Protein AF-S4P7F9-F1 (afdb_monomer_lite)

Sequence (103 aa):
MLWLQTNKEGSGTMNLGGSLTRQAEQDSTVSDVTPHIANIGRMVEDMENKIRNTLNDIYFGKTKDIVNGLRSTVPANVERQKAALQHDLAEALLQRRQTTRAD

Structure (mmCIF, N/CA/C/O backbone):
data_AF-S4P7F9-F1
#
_entry.id   AF-S4P7F9-F1
#
loop_
_atom_site.group_PDB
_atom_site.id
_atom_site.type_symbol
_atom_site.label_atom_id
_atom_site.label_alt_id
_atom_site.label_comp_id
_atom_site.label_asym_id
_atom_site.label_entity_id
_atom_site.label_seq_id
_atom_site.pdbx_PDB_ins_code
_atom_site.Cartn_x
_atom_site.Cartn_y
_atom_site.Cartn_z
_atom_site.occupancy
_atom_site.B_iso_or_equiv
_atom_site.auth_seq_id
_atom_site.auth_comp_id
_atom_site.auth_asym_id
_atom_site.auth_atom_id
_atom_site.pdbx_PDB_model_num
ATOM 1 N N . MET A 1 1 ? 3.804 9.381 -4.377 1.00 85.56 1 MET A N 1
ATOM 2 C CA . MET A 1 1 ? 3.178 10.063 -3.218 1.00 85.56 1 MET A CA 1
ATOM 3 C C . MET A 1 1 ? 1.699 9.738 -3.222 1.00 85.56 1 MET A C 1
ATOM 5 O O . MET A 1 1 ? 1.149 9.598 -4.307 1.00 85.56 1 MET A O 1
ATOM 9 N N . LEU A 1 2 ? 1.078 9.595 -2.052 1.00 89.25 2 LEU A N 1
ATOM 10 C CA . LEU A 1 2 ? -0.366 9.394 -1.927 1.00 89.25 2 LEU A CA 1
ATOM 11 C C . LEU A 1 2 ? -0.953 10.571 -1.153 1.00 89.25 2 LEU A C 1
ATOM 13 O O . LEU A 1 2 ? -0.431 10.935 -0.100 1.00 89.25 2 LEU A O 1
ATOM 17 N N . TRP A 1 3 ? -2.025 11.158 -1.676 1.00 92.62 3 TRP A N 1
ATOM 18 C CA . TRP A 1 3 ? -2.744 12.238 -1.015 1.00 92.62 3 TRP A CA 1
ATOM 19 C C . TRP A 1 3 ? -4.243 12.088 -1.260 1.00 92.62 3 TRP A C 1
ATOM 21 O O . TRP A 1 3 ? -4.687 11.969 -2.400 1.00 92.62 3 TRP A O 1
ATOM 31 N N . LEU A 1 4 ? -5.004 12.041 -0.173 1.00 92.44 4 LEU A N 1
ATOM 32 C CA . LEU A 1 4 ? -6.442 11.834 -0.139 1.00 92.44 4 LEU A CA 1
ATOM 33 C C . LEU A 1 4 ? -7.037 12.847 0.833 1.00 92.44 4 LEU A C 1
ATOM 35 O O . LEU A 1 4 ? -6.622 12.931 1.988 1.00 92.44 4 LEU A O 1
ATOM 39 N N . GLN A 1 5 ? -8.032 13.590 0.372 1.00 94.31 5 GLN A N 1
ATOM 40 C CA . GLN A 1 5 ? -8.794 14.513 1.198 1.00 94.31 5 GLN A CA 1
ATOM 41 C C . GLN A 1 5 ? -10.277 14.240 0.978 1.00 94.31 5 GLN A C 1
ATOM 43 O O . GLN A 1 5 ? -10.752 14.183 -0.156 1.00 94.31 5 GLN A O 1
ATOM 48 N N . THR A 1 6 ? -11.019 14.060 2.065 1.00 94.56 6 THR A N 1
ATOM 49 C CA . THR A 1 6 ? -12.474 13.926 2.023 1.00 94.56 6 THR A CA 1
ATOM 50 C C . THR A 1 6 ? -13.103 14.798 3.096 1.00 94.56 6 THR A C 1
ATOM 52 O O . THR A 1 6 ? -12.544 14.971 4.175 1.00 94.56 6 THR A O 1
ATOM 55 N N . ASN A 1 7 ? -14.257 15.375 2.783 1.00 95.44 7 ASN A N 1
ATOM 56 C CA . ASN A 1 7 ? -15.066 16.124 3.728 1.00 95.44 7 ASN A CA 1
ATOM 57 C C . ASN A 1 7 ? -16.502 15.612 3.611 1.00 95.44 7 ASN A C 1
ATOM 59 O O . ASN A 1 7 ? -17.139 15.786 2.572 1.00 95.44 7 ASN A O 1
ATOM 63 N N . LYS A 1 8 ? -16.968 14.906 4.641 1.00 95.69 8 LYS A N 1
ATOM 64 C CA . LYS A 1 8 ? -18.323 14.349 4.720 1.00 95.69 8 LYS A CA 1
ATOM 65 C C . LYS A 1 8 ? -18.884 14.625 6.103 1.00 95.69 8 LYS A C 1
ATOM 67 O O . LYS A 1 8 ? -18.147 14.546 7.079 1.00 95.69 8 LYS A O 1
ATOM 72 N N . GLU A 1 9 ? -20.190 14.846 6.202 1.00 93.56 9 GLU A N 1
ATOM 73 C CA . GLU A 1 9 ? -20.849 15.176 7.475 1.00 93.56 9 GLU A CA 1
ATOM 74 C C . GLU A 1 9 ? -20.572 14.145 8.583 1.00 93.56 9 GLU A C 1
ATOM 76 O O . GLU A 1 9 ? -20.281 14.521 9.713 1.00 93.56 9 GLU A O 1
ATOM 81 N N . GLY A 1 10 ? -20.575 12.846 8.259 1.00 91.56 10 GLY A N 1
ATOM 82 C CA . GLY A 1 10 ? -20.358 11.781 9.248 1.00 91.56 10 GLY A CA 1
ATOM 83 C C . GLY A 1 10 ? -18.905 11.574 9.699 1.00 91.56 10 GLY A C 1
ATOM 84 O O . GLY A 1 10 ? -18.680 11.032 10.777 1.00 91.56 10 GLY A O 1
ATOM 85 N N . SER A 1 11 ? -17.916 11.975 8.895 1.00 89.50 11 SER A N 1
ATOM 86 C CA . SER A 1 11 ? -16.484 11.787 9.200 1.00 89.50 11 SER A CA 1
ATOM 87 C C . SER A 1 11 ? -15.731 13.094 9.453 1.00 89.50 11 SER A C 1
ATOM 89 O O . SER A 1 11 ? -14.554 13.057 9.803 1.00 89.50 11 SER A O 1
ATOM 91 N N . GLY A 1 12 ? -16.374 14.242 9.231 1.00 94.31 12 GLY A N 1
ATOM 92 C CA . GLY A 1 12 ? -15.709 15.535 9.124 1.00 94.31 12 GLY A CA 1
ATOM 93 C C . GLY A 1 12 ? -14.702 15.579 7.969 1.00 94.31 12 GLY A C 1
ATOM 94 O O . GLY A 1 12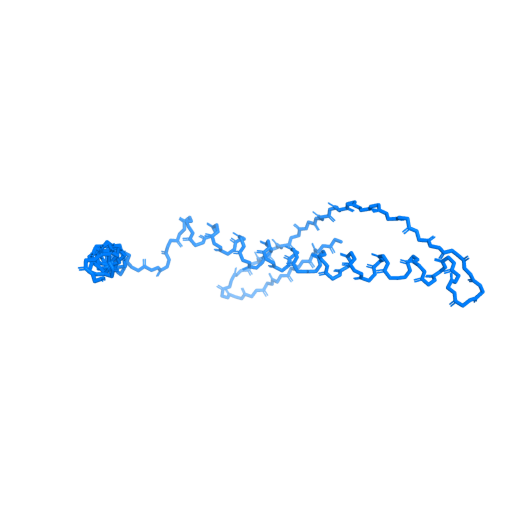 ? -14.788 14.812 7.000 1.00 94.31 12 GLY A O 1
ATOM 95 N N . THR A 1 13 ? -13.726 16.477 8.100 1.00 94.31 13 THR A N 1
ATOM 96 C CA . THR A 1 13 ? -12.584 16.585 7.187 1.00 94.31 13 THR A CA 1
ATOM 97 C C . THR A 1 13 ? -11.519 15.556 7.556 1.00 94.31 13 THR A C 1
ATOM 99 O O . THR A 1 13 ? -10.902 15.644 8.616 1.00 94.31 13 THR A O 1
ATOM 102 N N . MET A 1 14 ? -11.257 14.612 6.657 1.00 93.75 14 MET A N 1
ATOM 103 C CA . MET A 1 14 ? -10.178 13.637 6.778 1.00 93.75 14 MET A CA 1
ATOM 104 C C . MET A 1 14 ? -9.127 13.908 5.701 1.00 93.75 14 MET A C 1
ATOM 106 O O . MET A 1 14 ? -9.412 13.825 4.506 1.00 93.75 14 MET A O 1
ATOM 110 N N . ASN A 1 15 ? -7.906 14.199 6.150 1.00 93.69 15 ASN A N 1
ATOM 111 C CA . ASN A 1 15 ? -6.732 14.390 5.304 1.00 93.69 15 ASN A CA 1
ATOM 112 C C . ASN A 1 15 ? -5.753 13.246 5.544 1.00 93.69 15 ASN A C 1
ATOM 114 O O . ASN A 1 15 ? -5.311 13.021 6.670 1.00 93.69 15 ASN A O 1
ATOM 118 N N . LEU A 1 16 ? -5.405 12.539 4.479 1.00 92.19 16 LEU A N 1
ATOM 119 C CA . LEU A 1 16 ? -4.552 11.370 4.520 1.00 92.19 16 LEU A CA 1
ATOM 120 C C . LEU A 1 16 ? -3.496 11.495 3.419 1.00 92.19 16 LEU A C 1
ATOM 122 O O . LEU A 1 16 ? -3.786 11.340 2.236 1.00 92.19 16 LEU A O 1
ATOM 126 N N . GLY A 1 17 ? -2.263 11.807 3.808 1.00 92.19 17 GLY A N 1
ATOM 127 C CA . GLY A 1 17 ? -1.211 12.165 2.865 1.00 92.19 17 GLY A CA 1
ATOM 128 C C . GLY A 1 17 ? 0.174 11.701 3.284 1.00 92.19 17 GLY A C 1
ATOM 129 O O . GLY A 1 17 ? 0.436 11.481 4.463 1.00 92.19 17 GLY A O 1
ATOM 130 N N . GLY A 1 18 ? 1.063 11.538 2.307 1.00 91.94 18 GLY A N 1
ATOM 131 C CA . GLY A 1 18 ? 2.493 11.331 2.529 1.00 91.94 18 GLY A CA 1
ATOM 132 C C . GLY A 1 18 ? 3.212 10.667 1.352 1.00 91.94 18 GLY A C 1
ATOM 133 O O . GLY A 1 18 ? 2.698 10.552 0.232 1.00 91.94 18 GLY A O 1
ATOM 134 N N . SER A 1 19 ? 4.445 10.250 1.610 1.00 91.44 19 SER A N 1
ATOM 135 C CA . SER A 1 19 ? 5.333 9.645 0.627 1.00 91.44 19 SER A CA 1
ATOM 136 C C . SER A 1 19 ? 5.972 8.373 1.176 1.00 91.44 19 SER A C 1
ATOM 138 O O . SER A 1 19 ? 6.143 8.200 2.380 1.00 91.44 19 SER A O 1
ATOM 140 N N . LEU A 1 20 ? 6.308 7.469 0.262 1.00 92.44 20 LEU A N 1
ATOM 141 C CA . LEU A 1 20 ? 7.080 6.269 0.535 1.00 92.44 20 LEU A CA 1
ATOM 142 C C . LEU A 1 20 ? 8.169 6.188 -0.530 1.00 92.44 20 LEU A C 1
ATOM 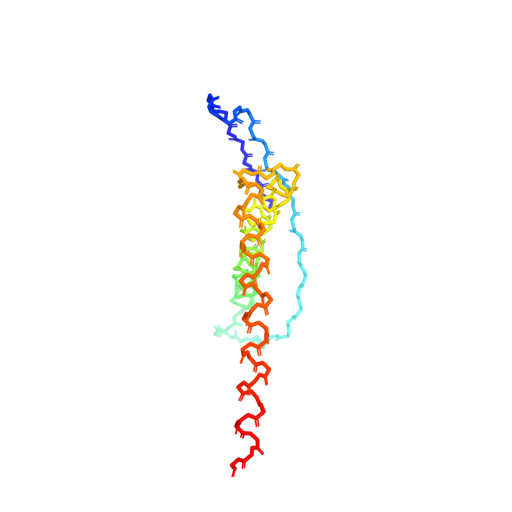144 O O . LEU A 1 20 ? 7.870 6.324 -1.717 1.00 92.44 20 LEU A O 1
ATOM 148 N N . THR A 1 21 ? 9.397 5.931 -0.097 1.00 92.56 21 THR A N 1
ATOM 149 C CA . THR A 1 21 ? 10.547 5.719 -0.978 1.00 92.56 21 THR A CA 1
ATOM 150 C C . THR A 1 21 ? 11.071 4.308 -0.760 1.00 92.56 21 THR A C 1
ATOM 152 O O . THR A 1 21 ? 11.210 3.861 0.378 1.00 92.56 21 THR A O 1
ATOM 155 N N . ARG A 1 22 ? 11.347 3.596 -1.852 1.00 92.75 22 ARG A N 1
ATOM 156 C CA . ARG A 1 22 ? 11.975 2.272 -1.856 1.00 92.75 22 ARG A CA 1
ATOM 157 C C . ARG A 1 22 ? 13.098 2.266 -2.888 1.00 92.75 22 ARG A C 1
ATOM 159 O O . ARG A 1 22 ? 12.986 2.930 -3.913 1.00 92.75 22 ARG A O 1
ATOM 166 N N . GLN A 1 23 ? 14.142 1.494 -2.614 1.00 94.25 23 GLN A N 1
ATOM 167 C CA . GLN A 1 23 ? 15.265 1.269 -3.518 1.00 94.25 23 GLN A CA 1
ATOM 168 C C . GLN A 1 23 ? 15.395 -0.233 -3.776 1.00 94.25 23 GLN A C 1
ATOM 170 O O . GLN A 1 23 ? 15.143 -1.044 -2.882 1.00 94.25 23 GLN A O 1
ATOM 175 N N . ALA A 1 24 ? 15.745 -0.590 -5.007 1.00 92.88 24 ALA A N 1
ATOM 176 C CA . ALA A 1 24 ? 16.116 -1.941 -5.397 1.00 92.88 24 ALA A CA 1
ATOM 177 C C . ALA A 1 24 ? 17.179 -1.868 -6.490 1.00 92.88 24 ALA A C 1
ATOM 179 O O . ALA A 1 24 ? 17.177 -0.943 -7.302 1.00 92.88 24 ALA A O 1
ATOM 180 N N . GLU A 1 25 ? 18.053 -2.864 -6.503 1.00 94.94 25 GLU A N 1
ATOM 181 C CA . GLU A 1 25 ? 19.141 -3.007 -7.463 1.00 94.94 25 GLU A CA 1
ATOM 182 C C . GLU A 1 25 ? 19.039 -4.392 -8.099 1.00 94.94 25 GLU A C 1
ATOM 184 O O . GLU A 1 25 ? 18.676 -5.365 -7.432 1.00 94.94 25 GLU A O 1
ATOM 189 N N . GLN A 1 26 ? 19.287 -4.464 -9.405 1.00 93.56 26 GLN A N 1
ATOM 190 C CA . GLN A 1 26 ? 19.194 -5.697 -10.175 1.00 93.56 26 GLN A CA 1
ATOM 191 C C . GLN A 1 26 ? 20.118 -5.628 -11.389 1.00 93.56 26 GLN A C 1
ATOM 193 O O . GLN A 1 26 ? 20.041 -4.686 -12.177 1.00 93.56 26 GLN A O 1
ATOM 198 N N . ASP A 1 27 ? 20.910 -6.679 -11.587 1.00 94.69 27 ASP A N 1
ATOM 199 C CA . ASP A 1 27 ? 21.660 -6.886 -12.822 1.00 94.69 27 ASP A CA 1
ATOM 200 C C . ASP A 1 27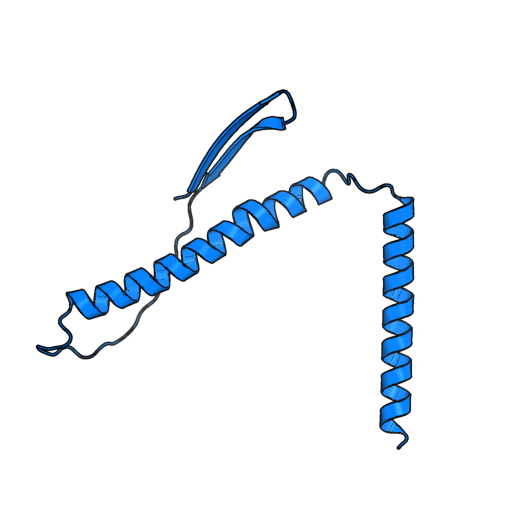 ? 20.767 -7.551 -13.878 1.00 94.69 27 ASP A C 1
ATOM 202 O O . ASP A 1 27 ? 20.003 -8.476 -13.590 1.00 94.69 27 ASP A O 1
ATOM 206 N N . SER A 1 28 ? 20.825 -7.072 -15.121 1.00 93.12 28 SER A N 1
ATOM 207 C CA . SER A 1 28 ? 20.041 -7.619 -16.235 1.00 93.12 28 SER A CA 1
ATOM 208 C C . SER A 1 28 ? 20.846 -7.623 -17.526 1.00 93.12 28 SER A C 1
ATOM 210 O O . SER A 1 28 ? 21.500 -6.640 -17.868 1.00 93.12 28 SER A O 1
ATOM 212 N N . THR A 1 29 ? 20.763 -8.723 -18.273 1.00 94.06 29 THR A N 1
ATOM 213 C CA . THR A 1 29 ? 21.399 -8.844 -19.588 1.00 94.06 29 THR A CA 1
ATOM 214 C C . THR A 1 29 ? 20.733 -7.915 -20.599 1.00 94.06 29 THR A C 1
ATOM 216 O O . THR A 1 29 ? 19.506 -7.771 -20.620 1.00 94.06 29 THR A O 1
ATOM 219 N N . VAL A 1 30 ? 21.538 -7.311 -21.468 1.00 95.50 30 VAL A N 1
ATOM 220 C CA . VAL A 1 30 ? 21.070 -6.416 -22.531 1.00 95.50 30 VAL A CA 1
ATOM 221 C C . VAL A 1 30 ? 21.224 -7.140 -23.862 1.00 95.50 30 VAL A C 1
ATOM 223 O O . VAL A 1 30 ? 22.289 -7.672 -24.160 1.00 95.50 30 VAL A O 1
ATOM 226 N N . SER A 1 31 ? 20.148 -7.186 -24.640 1.00 94.25 31 SER A N 1
ATOM 227 C CA . SER A 1 31 ? 20.121 -7.788 -25.976 1.00 94.25 31 SER A CA 1
ATOM 228 C C . SER A 1 31 ? 19.180 -6.990 -26.881 1.00 94.25 31 SER A C 1
ATOM 230 O O . SER A 1 31 ? 18.382 -6.203 -26.369 1.00 94.25 31 SER A O 1
ATOM 232 N N . ASP A 1 32 ? 19.212 -7.216 -28.197 1.00 89.00 32 ASP A N 1
ATOM 233 C CA . ASP A 1 32 ? 18.269 -6.570 -29.131 1.00 89.00 32 ASP A CA 1
ATOM 234 C C . ASP A 1 32 ? 16.799 -6.898 -28.813 1.00 89.00 32 ASP A C 1
ATOM 236 O O . ASP A 1 32 ? 15.909 -6.085 -29.050 1.00 89.00 32 ASP A O 1
ATOM 240 N N . VAL A 1 33 ? 16.537 -8.070 -28.220 1.00 89.62 33 VAL A N 1
ATOM 241 C CA . VAL A 1 33 ? 15.194 -8.492 -27.783 1.00 89.62 33 VAL A CA 1
ATOM 242 C C . VAL A 1 33 ? 14.829 -7.890 -26.418 1.00 89.62 33 VAL A C 1
ATOM 244 O O . VAL A 1 33 ? 13.658 -7.651 -26.129 1.00 89.62 33 VAL A O 1
ATOM 247 N N . THR A 1 34 ? 15.822 -7.615 -25.568 1.00 89.88 34 THR A N 1
ATOM 248 C CA . THR A 1 34 ? 15.647 -7.036 -24.227 1.00 89.88 34 THR A CA 1
ATOM 249 C C . THR A 1 34 ? 16.500 -5.775 -24.063 1.00 89.88 34 THR A C 1
ATOM 251 O O . THR A 1 34 ? 17.526 -5.803 -23.367 1.00 89.88 34 THR A O 1
ATOM 254 N N . PRO A 1 35 ? 16.097 -4.657 -24.695 1.00 95.25 35 PRO A N 1
ATOM 255 C CA . PRO A 1 35 ? 16.809 -3.394 -24.569 1.00 95.25 35 PRO A CA 1
ATOM 256 C C . PRO A 1 35 ? 16.692 -2.834 -23.146 1.00 95.25 35 PRO A C 1
ATOM 258 O O . PRO A 1 35 ? 15.840 -3.251 -22.355 1.00 95.25 35 PRO A O 1
ATOM 261 N N . HIS A 1 36 ? 17.501 -1.819 -22.830 1.00 95.94 36 HIS A N 1
ATOM 262 C CA . HIS A 1 36 ? 17.486 -1.160 -21.518 1.00 95.94 36 HIS A CA 1
ATOM 263 C C . HIS A 1 36 ? 16.087 -0.715 -21.079 1.00 95.94 36 HIS A C 1
ATOM 265 O O . HIS A 1 36 ? 15.728 -0.912 -19.923 1.00 95.94 36 HIS A O 1
ATOM 271 N N . ILE A 1 37 ? 15.271 -0.191 -21.999 1.00 95.94 37 ILE A N 1
ATOM 272 C CA . ILE A 1 37 ? 13.899 0.248 -21.702 1.00 95.94 37 ILE A CA 1
ATOM 273 C C . ILE A 1 37 ? 13.038 -0.920 -21.201 1.00 95.94 37 ILE A C 1
ATOM 275 O O . ILE A 1 37 ? 12.282 -0.749 -20.252 1.00 95.94 37 ILE A O 1
ATOM 279 N N . ALA A 1 38 ? 13.179 -2.114 -21.783 1.00 95.88 38 ALA A N 1
ATOM 280 C CA . ALA A 1 38 ? 12.421 -3.288 -21.354 1.00 95.88 38 ALA A CA 1
ATOM 281 C C . ALA A 1 38 ? 12.860 -3.781 -19.964 1.00 95.88 38 ALA A C 1
ATOM 283 O O . ALA A 1 38 ? 12.021 -4.188 -19.161 1.00 95.88 38 ALA A O 1
ATOM 284 N N . ASN A 1 39 ? 14.163 -3.731 -19.665 1.00 95.62 39 ASN A N 1
ATOM 285 C CA . ASN A 1 39 ? 14.686 -4.076 -18.340 1.00 95.62 39 ASN A CA 1
ATOM 286 C C . ASN A 1 39 ? 14.233 -3.057 -17.278 1.00 95.62 39 ASN A C 1
ATOM 288 O O . ASN A 1 39 ? 13.714 -3.450 -16.237 1.00 95.62 39 ASN A O 1
ATOM 292 N N . ILE A 1 40 ? 14.347 -1.756 -17.571 1.00 96.06 40 ILE A N 1
ATOM 293 C CA . ILE A 1 40 ? 13.890 -0.678 -16.681 1.00 96.06 40 ILE A CA 1
ATOM 294 C C . ILE A 1 40 ? 12.374 -0.760 -16.471 1.00 96.06 40 ILE A C 1
ATOM 296 O O . ILE A 1 40 ? 11.916 -0.645 -15.340 1.00 96.06 40 ILE A O 1
ATOM 300 N N . GLY A 1 41 ? 11.595 -1.008 -17.529 1.00 96.50 41 GLY A N 1
ATOM 301 C CA . GLY A 1 41 ? 10.139 -1.137 -17.450 1.00 96.50 41 GLY A CA 1
ATOM 302 C C . GLY A 1 41 ? 9.699 -2.233 -16.481 1.00 96.50 41 GLY A C 1
ATOM 303 O O . GLY A 1 41 ? 8.867 -1.971 -15.617 1.00 96.50 41 GLY A O 1
ATOM 304 N N . ARG A 1 42 ? 10.330 -3.415 -16.544 1.00 95.00 42 ARG A N 1
ATOM 305 C CA . ARG A 1 42 ? 10.093 -4.503 -15.577 1.00 95.00 42 ARG A CA 1
ATOM 306 C C . ARG A 1 42 ? 10.437 -4.097 -14.143 1.00 95.00 42 ARG A C 1
ATOM 308 O O . ARG A 1 42 ? 9.642 -4.328 -13.237 1.00 95.00 42 ARG A O 1
ATOM 315 N N . MET A 1 43 ? 11.585 -3.447 -13.931 1.00 95.88 43 MET A N 1
ATOM 316 C CA . MET A 1 43 ? 11.978 -2.971 -12.597 1.00 95.88 43 MET A CA 1
ATOM 317 C C . MET A 1 43 ? 10.986 -1.944 -12.030 1.00 95.88 43 MET A C 1
ATOM 319 O O . MET A 1 43 ? 10.657 -1.992 -10.843 1.00 95.88 43 MET A O 1
ATOM 323 N N . VAL A 1 44 ? 10.504 -1.021 -12.869 1.00 96.81 44 VAL A N 1
ATOM 324 C CA . VAL A 1 44 ? 9.512 -0.007 -12.486 1.00 96.81 44 VAL A CA 1
ATOM 325 C C . VAL A 1 44 ? 8.174 -0.661 -12.160 1.00 96.81 44 VAL A C 1
ATOM 327 O O . VAL A 1 44 ? 7.627 -0.387 -11.096 1.00 96.81 44 VAL A O 1
ATOM 330 N N . GLU A 1 45 ? 7.677 -1.557 -13.013 1.00 96.69 45 GLU A N 1
ATOM 331 C CA . GLU A 1 45 ? 6.407 -2.260 -12.804 1.00 96.69 45 GLU A CA 1
ATOM 332 C C . GLU A 1 45 ? 6.400 -3.044 -11.483 1.00 96.69 45 GLU A C 1
ATOM 334 O O . GLU A 1 45 ? 5.497 -2.882 -10.653 1.00 96.69 45 GLU A O 1
ATOM 339 N N . ASP A 1 46 ? 7.446 -3.833 -11.234 1.00 96.25 46 ASP A N 1
ATOM 340 C CA . ASP A 1 46 ? 7.591 -4.595 -9.994 1.00 96.25 46 ASP A CA 1
ATOM 341 C C . ASP A 1 46 ? 7.660 -3.683 -8.765 1.00 96.25 46 ASP A C 1
ATOM 343 O O . ASP A 1 46 ? 7.061 -3.973 -7.719 1.00 96.25 46 ASP A O 1
ATOM 347 N N . MET A 1 47 ? 8.393 -2.572 -8.869 1.00 96.50 47 MET A N 1
ATOM 348 C CA . MET A 1 47 ? 8.520 -1.613 -7.778 1.00 96.50 47 MET A CA 1
ATOM 349 C C . MET A 1 47 ? 7.199 -0.889 -7.510 1.00 96.50 47 MET A C 1
ATOM 351 O O . MET A 1 47 ? 6.801 -0.762 -6.351 1.00 96.50 47 MET A O 1
ATOM 355 N N . GLU A 1 48 ? 6.478 -0.466 -8.545 1.00 95.62 48 GLU A N 1
ATOM 356 C CA . GLU A 1 48 ? 5.170 0.170 -8.407 1.00 95.62 48 GLU A CA 1
ATOM 357 C C . GLU A 1 48 ? 4.142 -0.772 -7.787 1.00 95.62 48 GLU A C 1
ATOM 359 O O . GLU A 1 48 ? 3.404 -0.358 -6.893 1.00 95.62 48 GLU A O 1
ATOM 364 N N . ASN A 1 49 ? 4.126 -2.047 -8.185 1.00 96.38 49 ASN A N 1
ATOM 365 C CA . ASN A 1 49 ? 3.263 -3.062 -7.580 1.00 96.38 49 ASN A CA 1
ATOM 366 C C . ASN A 1 49 ? 3.541 -3.215 -6.079 1.00 96.38 49 ASN A C 1
ATOM 368 O O . ASN A 1 49 ? 2.617 -3.173 -5.259 1.00 96.38 49 ASN A O 1
ATOM 372 N N . LYS A 1 50 ? 4.818 -3.294 -5.691 1.00 95.69 50 LYS A N 1
ATOM 373 C CA . LYS A 1 50 ? 5.226 -3.358 -4.278 1.00 95.69 50 LYS A CA 1
ATOM 374 C C . LYS A 1 50 ? 4.875 -2.081 -3.512 1.00 95.69 50 LYS A C 1
ATOM 376 O O . LYS A 1 50 ? 4.377 -2.162 -2.385 1.00 95.69 50 LYS A O 1
ATOM 381 N N . ILE A 1 51 ? 5.120 -0.905 -4.094 1.00 95.75 51 ILE A N 1
ATOM 382 C CA . ILE A 1 51 ? 4.788 0.391 -3.487 1.00 95.75 51 ILE A CA 1
ATOM 383 C C . ILE A 1 51 ? 3.275 0.513 -3.306 1.00 95.75 51 ILE A C 1
ATOM 385 O O . ILE A 1 51 ? 2.840 0.896 -2.225 1.00 95.75 51 ILE A O 1
ATOM 389 N N . ARG A 1 52 ? 2.470 0.131 -4.302 1.00 94.81 52 ARG A N 1
ATOM 390 C CA . ARG A 1 52 ? 1.003 0.180 -4.242 1.00 9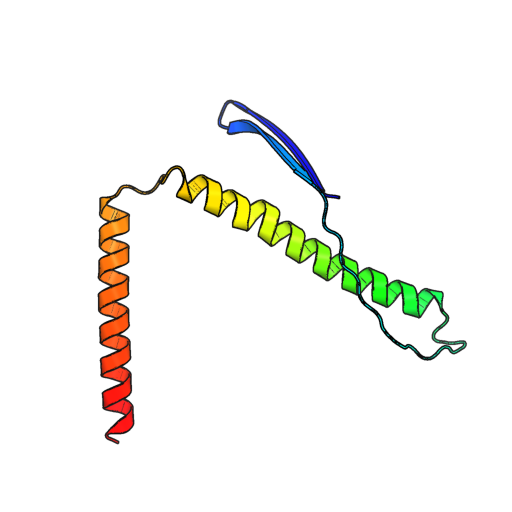4.81 52 ARG A CA 1
ATOM 391 C C . ARG A 1 52 ? 0.448 -0.667 -3.102 1.00 94.81 52 ARG A C 1
ATOM 393 O O . ARG A 1 52 ? -0.355 -0.162 -2.321 1.00 94.81 52 ARG A O 1
ATOM 400 N N . ASN A 1 53 ? 0.920 -1.906 -2.965 1.00 95.12 53 ASN A N 1
ATOM 401 C CA . ASN A 1 53 ? 0.515 -2.783 -1.863 1.00 95.12 53 ASN A CA 1
ATOM 402 C C . ASN A 1 53 ? 0.926 -2.192 -0.507 1.00 95.12 53 ASN A C 1
ATOM 404 O O . ASN A 1 53 ? 0.104 -2.078 0.394 1.00 95.12 53 ASN A O 1
ATOM 408 N N . THR A 1 54 ? 2.167 -1.701 -0.400 1.00 94.25 54 THR A N 1
ATOM 409 C CA . THR A 1 54 ? 2.659 -1.076 0.839 1.00 94.25 54 THR A CA 1
ATOM 410 C C . THR A 1 54 ? 1.847 0.166 1.218 1.00 94.25 54 THR A C 1
ATOM 412 O O . THR A 1 54 ? 1.537 0.374 2.389 1.00 94.25 54 THR A O 1
ATOM 415 N N . LEU A 1 55 ? 1.502 1.007 0.238 1.00 93.81 55 LEU A N 1
ATOM 416 C CA . LEU A 1 55 ? 0.658 2.176 0.460 1.00 93.81 55 LEU A CA 1
ATOM 417 C C . LEU A 1 55 ? -0.723 1.747 0.958 1.00 93.81 55 LEU A C 1
ATOM 419 O O . LEU A 1 55 ? -1.193 2.318 1.932 1.00 93.81 55 LEU A O 1
ATOM 423 N N . ASN A 1 56 ? -1.344 0.731 0.357 1.00 92.19 56 ASN A N 1
ATOM 424 C CA . ASN A 1 56 ? -2.651 0.242 0.798 1.00 92.19 56 ASN A CA 1
ATOM 425 C C . ASN A 1 56 ? -2.624 -0.205 2.274 1.00 92.19 56 ASN A C 1
ATOM 427 O O . ASN A 1 56 ? -3.384 0.311 3.098 1.00 92.19 56 ASN A O 1
ATOM 431 N N . ASP A 1 57 ? -1.667 -1.064 2.627 1.00 94.00 57 ASP A N 1
ATOM 432 C CA . ASP A 1 57 ? -1.547 -1.615 3.979 1.00 94.00 57 ASP A CA 1
ATOM 433 C C . ASP A 1 57 ? -1.285 -0.530 5.032 1.00 94.00 57 ASP A C 1
ATOM 435 O O . ASP A 1 57 ? -1.885 -0.533 6.109 1.00 94.00 57 ASP A O 1
ATOM 439 N N . ILE A 1 58 ? -0.412 0.438 4.735 1.00 93.19 58 ILE A N 1
ATOM 440 C CA . ILE A 1 58 ? -0.100 1.519 5.677 1.00 93.19 58 ILE A CA 1
ATOM 441 C C . ILE A 1 58 ? -1.282 2.483 5.800 1.00 93.19 58 ILE A C 1
ATOM 443 O O . ILE A 1 58 ? -1.696 2.806 6.914 1.00 93.19 58 ILE A O 1
ATOM 447 N N . TYR A 1 59 ? -1.815 2.956 4.674 1.00 93.81 59 TYR A N 1
ATOM 448 C CA . TYR A 1 59 ? -2.771 4.058 4.650 1.00 93.81 59 TYR A CA 1
ATOM 449 C C . TYR A 1 59 ? -4.197 3.658 5.006 1.00 93.81 59 TYR A C 1
ATOM 451 O O . TYR A 1 59 ? -4.923 4.511 5.513 1.00 93.81 59 TYR A O 1
ATOM 459 N N . PHE A 1 60 ? -4.601 2.409 4.767 1.00 93.38 60 PHE A N 1
ATOM 460 C CA . PHE A 1 60 ? -5.955 1.932 5.073 1.00 93.38 60 PHE A CA 1
ATOM 461 C C . PHE A 1 60 ? -5.991 0.836 6.139 1.00 93.38 60 PHE A C 1
ATOM 463 O O . PHE A 1 60 ? -7.020 0.672 6.795 1.00 93.38 60 PHE A O 1
ATOM 470 N N . GLY A 1 61 ? -4.887 0.113 6.342 1.00 93.75 61 GLY A N 1
ATOM 471 C CA . GLY A 1 61 ? -4.735 -0.837 7.443 1.00 93.75 61 GLY A CA 1
ATOM 472 C C . GLY A 1 61 ? -4.204 -0.148 8.697 1.00 93.75 61 GLY A C 1
ATOM 473 O O . GLY A 1 61 ? -4.937 0.091 9.654 1.00 93.75 61 GLY A O 1
ATOM 474 N N . LYS A 1 62 ? -2.926 0.240 8.676 1.00 93.81 62 LYS A N 1
ATOM 475 C CA . LYS A 1 62 ? -2.213 0.679 9.884 1.00 93.81 62 LYS A CA 1
ATOM 476 C C . LYS A 1 62 ? -2.780 1.956 10.504 1.00 93.81 62 LYS A C 1
ATOM 478 O O . LYS A 1 62 ? -2.881 2.042 11.723 1.00 93.81 62 LYS A O 1
ATOM 483 N N . THR A 1 63 ? -3.161 2.947 9.702 1.00 93.00 63 THR A N 1
ATOM 484 C CA . THR A 1 63 ? -3.809 4.174 10.211 1.00 93.00 63 THR A CA 1
ATOM 485 C C . THR A 1 63 ? -5.158 3.877 10.869 1.00 93.00 63 THR A C 1
ATOM 487 O O . THR A 1 63 ? -5.440 4.411 11.940 1.00 93.00 63 THR A O 1
ATOM 490 N N . LYS A 1 64 ? -5.968 2.993 10.273 1.00 92.19 64 LYS A N 1
ATOM 491 C CA . LYS A 1 64 ? -7.261 2.558 10.809 1.00 92.19 64 LYS A CA 1
ATOM 492 C C . LYS A 1 64 ? -7.081 1.834 12.140 1.00 92.19 64 LYS A C 1
ATOM 494 O O . LYS A 1 64 ? -7.806 2.130 13.087 1.00 92.19 64 LYS A O 1
ATOM 499 N N . ASP A 1 65 ? -6.101 0.940 12.227 1.00 91.88 65 ASP A N 1
ATOM 500 C CA . ASP A 1 65 ? -5.791 0.216 13.461 1.00 91.88 65 ASP A CA 1
ATOM 501 C C . ASP A 1 65 ? -5.324 1.162 14.571 1.00 91.88 65 ASP A C 1
ATOM 503 O O . ASP A 1 65 ? -5.782 1.043 15.705 1.00 91.88 65 ASP A O 1
ATOM 507 N N . ILE A 1 66 ? -4.484 2.154 14.250 1.00 93.31 66 ILE A N 1
ATOM 508 C CA . ILE A 1 66 ? -4.057 3.182 15.213 1.00 93.31 66 ILE A CA 1
ATOM 509 C C . ILE A 1 66 ? -5.263 3.983 15.720 1.00 93.31 66 ILE A C 1
ATOM 511 O O . ILE A 1 66 ? -5.416 4.152 16.928 1.00 93.31 66 ILE A O 1
ATOM 515 N N . VAL A 1 67 ? -6.143 4.449 14.827 1.00 92.44 67 VAL A N 1
ATOM 516 C CA . VAL A 1 67 ? -7.340 5.215 15.217 1.00 92.44 67 VAL A CA 1
ATOM 517 C C . VAL A 1 67 ? -8.266 4.381 16.108 1.00 92.44 67 VAL A C 1
ATOM 519 O O . VAL A 1 67 ? -8.706 4.865 17.151 1.00 92.44 67 VAL A O 1
ATOM 522 N N . ASN A 1 68 ? -8.511 3.120 15.749 1.00 90.12 68 ASN A N 1
ATOM 523 C CA . ASN A 1 68 ? -9.340 2.213 16.547 1.00 90.12 68 ASN A CA 1
ATOM 524 C C . ASN A 1 68 ? -8.687 1.846 17.889 1.00 90.12 68 ASN A C 1
ATOM 526 O O . ASN A 1 68 ? -9.394 1.639 18.870 1.00 90.12 68 ASN A O 1
ATOM 530 N N . GLY A 1 69 ? -7.355 1.790 17.954 1.00 87.69 69 GLY A N 1
ATOM 531 C CA . GLY A 1 69 ? -6.620 1.564 19.198 1.00 87.69 69 GLY A CA 1
ATOM 532 C C . GLY A 1 69 ? -6.700 2.746 20.168 1.00 87.69 69 GLY A C 1
ATOM 533 O O . GLY A 1 69 ? -6.751 2.542 21.377 1.00 87.69 69 GLY A O 1
ATOM 534 N N . LEU A 1 70 ? -6.758 3.981 19.658 1.00 89.81 70 LEU A N 1
ATOM 535 C CA . LEU A 1 70 ? -6.945 5.180 20.486 1.00 89.81 70 LEU A CA 1
ATOM 536 C C . LEU A 1 70 ? -8.383 5.317 20.997 1.00 89.81 70 LEU A C 1
ATOM 538 O O . LEU A 1 70 ? -8.612 5.839 22.087 1.00 89.81 70 LEU A O 1
ATOM 542 N N . ARG A 1 71 ? -9.359 4.865 20.205 1.00 86.31 71 ARG A N 1
ATOM 543 C CA . ARG A 1 71 ? -10.775 4.886 20.565 1.00 86.31 71 ARG A CA 1
ATOM 544 C C . ARG A 1 71 ? -11.451 3.615 20.069 1.00 86.31 71 ARG A C 1
ATOM 546 O O . ARG A 1 71 ? -11.881 3.551 18.917 1.00 86.31 71 ARG A O 1
ATOM 553 N N . SER A 1 72 ? -11.591 2.640 20.966 1.00 81.62 72 SER A N 1
ATOM 554 C CA . SER A 1 72 ? -12.300 1.406 20.641 1.00 81.62 72 SER A CA 1
ATOM 555 C C . SER A 1 72 ? -13.779 1.705 20.408 1.00 81.62 72 SER A C 1
ATOM 557 O O . SER A 1 72 ? -14.462 2.312 21.234 1.00 81.62 72 SER A O 1
ATOM 559 N N . THR A 1 73 ? -14.270 1.304 19.241 1.00 81.06 73 THR A N 1
ATOM 560 C CA . THR A 1 73 ? -15.703 1.279 18.922 1.00 81.06 73 THR A CA 1
ATOM 561 C C . THR A 1 73 ? -16.363 -0.008 19.412 1.00 81.06 73 THR A C 1
ATOM 563 O O . THR A 1 73 ? -17.589 -0.114 19.403 1.00 81.06 73 THR A O 1
ATOM 566 N N . VAL A 1 74 ? -15.558 -0.982 19.848 1.00 83.69 74 VAL A N 1
ATOM 567 C CA . VAL A 1 74 ? -16.015 -2.263 20.373 1.00 83.69 74 VAL A CA 1
ATOM 568 C C . VAL A 1 74 ? -16.292 -2.101 21.870 1.00 83.69 74 VAL A C 1
ATOM 570 O O . VAL A 1 74 ? -15.448 -1.575 22.597 1.00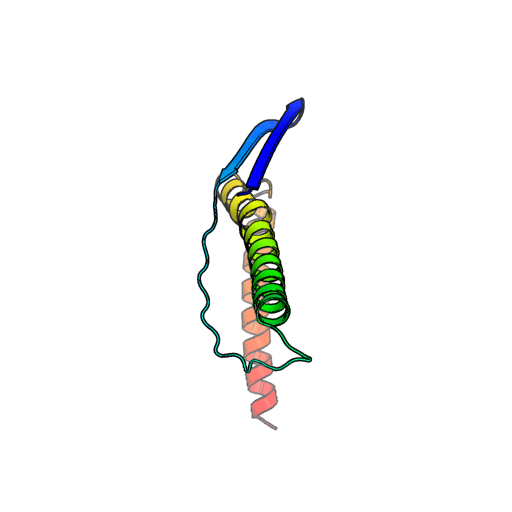 83.69 74 VAL A O 1
ATOM 573 N N . PRO A 1 75 ? -17.459 -2.536 22.373 1.00 83.25 75 PRO A N 1
ATOM 574 C CA . PRO A 1 75 ? -17.732 -2.430 23.793 1.00 83.25 75 PRO A CA 1
ATOM 575 C C . PRO A 1 75 ? -16.830 -3.380 24.595 1.00 83.25 75 PRO A C 1
ATOM 577 O O . PRO A 1 75 ? -16.518 -4.494 24.169 1.00 83.25 75 PRO A O 1
ATOM 580 N N . ALA A 1 76 ? -16.413 -2.940 25.784 1.00 82.25 76 ALA A N 1
ATOM 581 C CA . ALA A 1 76 ? -15.388 -3.613 26.589 1.00 82.25 76 ALA A CA 1
ATOM 582 C C . ALA A 1 76 ? -15.728 -5.072 26.959 1.00 82.25 76 ALA A C 1
ATOM 584 O O . ALA A 1 76 ? -14.837 -5.884 27.203 1.00 82.25 76 ALA A O 1
ATOM 585 N N . ASN A 1 77 ? -17.014 -5.431 27.005 1.00 85.50 77 ASN A N 1
ATOM 586 C CA . ASN A 1 77 ? -17.452 -6.808 27.235 1.00 85.50 77 ASN A CA 1
ATOM 587 C C . ASN A 1 77 ? -17.062 -7.74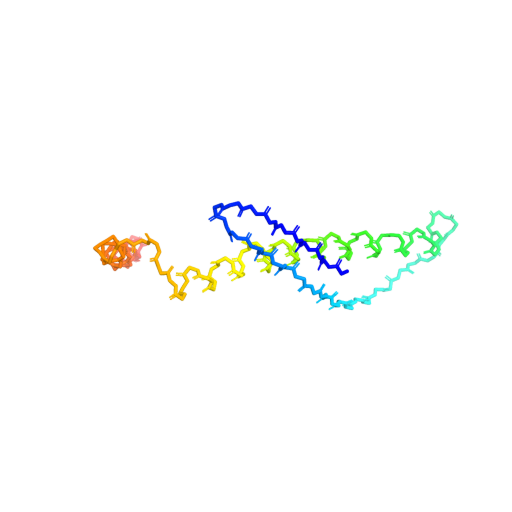3 26.078 1.00 85.50 77 ASN A C 1
ATOM 589 O O . ASN A 1 77 ? -16.631 -8.866 26.329 1.00 85.50 77 ASN A O 1
ATOM 593 N N . VAL A 1 78 ? -17.171 -7.275 24.833 1.00 86.50 78 VAL A N 1
ATOM 594 C CA . VAL A 1 78 ? -16.804 -8.036 23.634 1.00 86.50 78 VAL A CA 1
ATOM 595 C C . VAL A 1 78 ? -15.288 -8.216 23.569 1.00 86.50 78 VAL A C 1
ATOM 597 O O . VAL A 1 78 ? -14.816 -9.307 23.259 1.00 86.50 78 VAL A O 1
ATOM 600 N N . GLU A 1 79 ? -14.509 -7.194 23.939 1.00 83.62 79 GLU A N 1
ATOM 601 C CA . GLU A 1 79 ? -13.049 -7.331 24.043 1.00 83.62 79 GLU A CA 1
ATOM 602 C C . GLU A 1 79 ? -12.639 -8.373 25.093 1.00 83.62 79 GLU A C 1
ATOM 604 O O . GLU A 1 79 ? -11.788 -9.219 24.811 1.00 83.62 79 GLU A O 1
ATOM 609 N N . ARG A 1 80 ? -13.288 -8.389 26.267 1.00 85.75 80 ARG A N 1
ATOM 610 C CA . ARG A 1 80 ? -13.043 -9.421 27.293 1.00 85.75 80 ARG A CA 1
ATOM 611 C C . ARG A 1 80 ? -13.395 -10.824 26.809 1.00 85.75 80 ARG A C 1
ATOM 613 O O . ARG A 1 80 ? -12.628 -11.749 27.047 1.00 85.75 80 ARG A O 1
ATOM 620 N N . GLN A 1 81 ? -14.525 -10.988 26.120 1.00 89.44 81 GLN A N 1
ATOM 621 C CA . GLN A 1 81 ? -14.919 -12.283 25.552 1.00 89.44 81 GLN A CA 1
ATOM 622 C C . GLN A 1 81 ? -13.924 -12.763 24.495 1.00 89.44 81 GLN A C 1
ATOM 624 O O . GLN A 1 81 ? -13.574 -13.939 24.473 1.00 89.44 81 GLN A O 1
ATOM 629 N N . LYS A 1 82 ? -13.417 -11.856 23.653 1.00 88.06 82 LYS A N 1
ATOM 630 C CA . LYS A 1 82 ? -12.379 -12.178 22.671 1.00 88.06 82 LYS A CA 1
ATOM 631 C C . LYS A 1 82 ? -11.075 -12.613 23.347 1.00 88.06 82 LYS A C 1
ATOM 633 O O . LYS A 1 82 ? -10.465 -13.573 22.890 1.00 88.06 82 LYS A O 1
ATOM 638 N N . ALA A 1 83 ? -10.669 -11.943 24.426 1.00 88.81 83 ALA A N 1
ATOM 639 C CA . ALA A 1 83 ? -9.482 -12.318 25.193 1.00 88.81 83 ALA A CA 1
ATOM 640 C C . ALA A 1 83 ? -9.634 -13.696 25.862 1.00 88.81 83 ALA A C 1
ATOM 642 O O . ALA A 1 83 ? -8.715 -14.509 25.793 1.00 88.81 83 ALA A O 1
ATOM 643 N N . ALA A 1 84 ? -10.804 -13.986 26.441 1.00 91.75 84 ALA A N 1
ATOM 644 C CA . ALA A 1 84 ? -11.110 -15.304 26.998 1.00 91.75 84 ALA A CA 1
ATOM 645 C C . ALA A 1 84 ? -11.075 -16.394 25.915 1.00 91.75 84 ALA A C 1
ATOM 647 O O . ALA A 1 84 ? -10.374 -17.387 26.064 1.00 91.75 84 ALA A O 1
ATOM 648 N N . LEU A 1 85 ? -11.717 -16.154 24.766 1.00 93.62 85 LEU A N 1
ATOM 649 C CA . LEU A 1 85 ? -11.690 -17.090 23.642 1.00 93.62 85 LEU A CA 1
ATOM 650 C C . LEU A 1 85 ? -10.262 -17.357 23.149 1.00 93.62 85 LEU A C 1
ATOM 652 O O . LEU A 1 85 ? -9.934 -18.493 22.831 1.00 93.62 85 LEU A O 1
ATOM 656 N N . GLN A 1 86 ? -9.408 -16.330 23.070 1.00 91.38 86 GLN A N 1
ATOM 657 C CA . GLN A 1 86 ? -8.004 -16.487 22.676 1.00 91.38 86 GLN A CA 1
ATOM 658 C C . GLN A 1 86 ? -7.220 -17.371 23.651 1.00 91.38 86 GLN A C 1
ATOM 660 O O . GLN A 1 86 ? -6.401 -18.176 23.206 1.00 91.38 86 GLN A O 1
ATOM 665 N N . HIS A 1 87 ? -7.478 -17.232 24.953 1.00 92.56 87 HIS A N 1
ATOM 666 C CA . HIS A 1 87 ? -6.888 -18.079 25.985 1.00 92.56 87 HIS A CA 1
ATOM 667 C C . HIS A 1 87 ? -7.328 -19.539 25.821 1.00 92.56 87 HIS A C 1
ATOM 669 O O . HIS A 1 87 ? -6.480 -20.423 25.696 1.00 92.56 87 HIS A O 1
ATOM 675 N N . ASP A 1 88 ? -8.635 -19.778 25.697 1.00 93.31 88 ASP A N 1
ATOM 676 C CA . ASP A 1 88 ? -9.200 -21.121 25.521 1.00 93.31 88 ASP A CA 1
ATOM 677 C C . ASP A 1 88 ? -8.660 -21.803 24.251 1.00 93.31 88 ASP A C 1
ATOM 679 O O . ASP A 1 88 ? -8.339 -22.993 24.241 1.00 93.31 88 ASP A O 1
ATOM 683 N N . LEU A 1 89 ? -8.495 -21.039 23.166 1.00 93.69 89 LEU A N 1
ATOM 684 C CA . LEU A 1 89 ? -7.925 -21.534 21.911 1.00 93.69 89 LEU A CA 1
ATOM 685 C C . LEU A 1 89 ? -6.450 -21.918 22.067 1.00 93.69 89 LEU A C 1
ATOM 687 O O . LEU A 1 89 ? -6.020 -22.936 21.522 1.00 93.69 89 LEU A O 1
ATOM 691 N N . ALA A 1 90 ? -5.672 -21.123 22.806 1.00 92.94 90 ALA A N 1
ATOM 692 C CA . ALA A 1 90 ? -4.273 -21.427 23.082 1.00 92.94 90 ALA A CA 1
ATOM 693 C C . ALA A 1 90 ? -4.136 -22.723 23.898 1.00 92.94 90 ALA A C 1
ATOM 695 O O . ALA A 1 90 ? -3.304 -23.572 23.565 1.00 92.94 90 ALA A O 1
ATOM 696 N N . GLU A 1 91 ? -4.989 -22.917 24.905 1.00 93.12 91 GLU A N 1
ATOM 697 C CA . GLU A 1 91 ? -5.034 -24.154 25.689 1.00 93.12 91 GLU A CA 1
ATOM 698 C C . GLU A 1 91 ? -5.426 -25.366 24.835 1.00 93.12 91 GLU A C 1
ATOM 700 O O . GLU A 1 91 ? -4.734 -26.389 24.859 1.00 93.12 91 GLU A O 1
ATOM 705 N N . ALA A 1 92 ? -6.472 -25.248 24.013 1.00 92.38 92 ALA A N 1
ATOM 706 C CA . ALA A 1 92 ? -6.912 -26.325 23.127 1.00 92.38 92 ALA A CA 1
ATOM 707 C C . ALA A 1 92 ? -5.822 -26.736 22.117 1.00 92.38 92 ALA A C 1
ATOM 709 O O . ALA A 1 92 ? -5.630 -27.923 21.835 1.00 92.38 92 ALA A O 1
ATOM 710 N N . LEU A 1 93 ? -5.062 -25.770 21.590 1.00 92.50 93 LEU A N 1
ATOM 711 C CA . LEU A 1 93 ? -3.933 -26.040 20.697 1.00 92.50 93 LEU A CA 1
ATOM 712 C C . LEU A 1 93 ? -2.784 -26.768 21.411 1.00 92.50 93 LEU A C 1
ATOM 714 O O . LEU A 1 93 ? -2.174 -27.664 20.821 1.00 92.50 93 LEU A O 1
ATOM 718 N N . LEU A 1 94 ? -2.498 -26.424 22.671 1.00 91.00 94 LEU A N 1
ATOM 719 C CA . LEU A 1 94 ? -1.487 -27.110 23.481 1.00 91.00 94 LEU A CA 1
ATOM 720 C C . LEU A 1 94 ? -1.881 -28.563 23.761 1.00 91.00 94 LEU A C 1
ATOM 722 O O . LEU A 1 94 ? -1.057 -29.460 23.566 1.00 91.00 94 LEU A O 1
ATOM 726 N N . GLN A 1 95 ? -3.137 -28.801 24.143 1.00 88.31 95 GLN A N 1
ATOM 727 C CA . GLN A 1 95 ? -3.668 -30.146 24.387 1.00 88.31 95 GLN A CA 1
ATOM 728 C C . GLN A 1 95 ? -3.618 -31.006 23.120 1.00 88.31 95 GLN A C 1
ATOM 730 O O . GLN A 1 95 ? -3.119 -32.132 23.153 1.00 88.31 95 GLN A O 1
ATOM 735 N N . ARG A 1 96 ? -4.023 -30.450 21.969 1.00 84.44 96 ARG A N 1
ATOM 736 C CA . ARG A 1 96 ? -3.926 -31.137 20.671 1.00 84.44 96 ARG A CA 1
ATOM 737 C C . ARG A 1 96 ? -2.484 -31.508 20.309 1.00 84.44 96 ARG A C 1
ATOM 739 O O . ARG A 1 96 ? -2.246 -32.552 19.712 1.00 84.44 96 ARG A O 1
ATOM 746 N N . ARG A 1 97 ? -1.500 -30.677 20.661 1.00 80.88 97 ARG A N 1
ATOM 747 C CA . ARG A 1 97 ? -0.085 -30.975 20.382 1.00 80.88 97 ARG A CA 1
ATOM 748 C C . ARG A 1 97 ? 0.470 -32.105 21.253 1.00 80.88 97 ARG A C 1
ATOM 750 O O . ARG A 1 97 ? 1.449 -32.736 20.859 1.00 80.88 97 ARG A O 1
ATOM 757 N N . GLN A 1 98 ? -0.113 -32.332 22.429 1.00 76.31 98 GLN A N 1
ATOM 758 C CA . GLN A 1 98 ? 0.268 -33.423 23.325 1.00 76.31 98 GLN A CA 1
ATOM 759 C C . GLN A 1 98 ? -0.342 -34.755 22.877 1.00 76.31 98 GLN A C 1
ATOM 761 O O . GLN A 1 98 ? 0.359 -35.761 22.899 1.00 76.31 98 GLN A O 1
ATOM 766 N N . THR A 1 99 ? -1.583 -34.759 22.382 1.00 70.81 99 THR A N 1
ATOM 767 C CA . THR A 1 99 ? -2.227 -35.980 21.873 1.00 70.81 99 THR A CA 1
ATOM 768 C C . THR A 1 99 ? -1.592 -36.497 20.581 1.00 70.81 99 THR A C 1
ATOM 770 O O . THR A 1 99 ? -1.354 -37.689 20.476 1.00 70.81 99 THR A O 1
ATOM 773 N N . THR A 1 100 ? -1.197 -35.635 19.635 1.00 62.72 100 THR A N 1
ATOM 774 C CA . THR A 1 100 ? -0.515 -36.068 18.386 1.00 62.72 100 THR A CA 1
ATOM 775 C C . THR A 1 100 ? 0.938 -36.539 18.589 1.00 62.72 100 THR A C 1
ATOM 777 O O . THR A 1 100 ? 1.566 -36.999 17.646 1.00 62.72 100 THR A O 1
ATOM 780 N N . ARG A 1 101 ? 1.520 -36.390 19.787 1.00 56.75 101 ARG A N 1
ATOM 781 C CA . ARG A 1 101 ? 2.881 -36.871 20.112 1.00 56.75 101 ARG A CA 1
ATOM 782 C C . ARG A 1 101 ? 2.902 -38.194 20.885 1.00 56.75 101 ARG A C 1
ATOM 784 O O . ARG A 1 101 ? 3.993 -38.691 21.150 1.00 56.75 101 ARG A O 1
ATOM 791 N N . ALA A 1 102 ? 1.739 -38.691 21.304 1.00 53.50 102 ALA A N 1
ATOM 792 C CA . ALA A 1 102 ? 1.596 -39.916 22.089 1.00 53.50 102 ALA A CA 1
ATOM 793 C C . ALA A 1 102 ? 1.193 -41.146 21.247 1.00 53.50 102 ALA A C 1
ATOM 795 O O . ALA A 1 102 ? 1.163 -42.243 21.799 1.00 53.50 102 ALA A O 1
ATOM 796 N N . ASP A 1 103 ? 0.946 -40.951 19.947 1.00 45.06 103 ASP A N 1
ATOM 797 C CA . ASP A 1 103 ? 0.814 -41.983 18.905 1.00 45.06 103 ASP A CA 1
ATOM 798 C C . ASP A 1 103 ? 2.062 -41.974 18.003 1.00 45.06 103 ASP A C 1
ATOM 800 O O . ASP A 1 103 ? 2.473 -43.062 17.538 1.00 45.06 103 ASP A O 1
#

InterPro domains:
  IPR001698 F-actin-capping protein subunit beta [PF01115] (1-67)
  IPR001698 F-actin-capping protein subunit beta [PTHR10619] (1-94)
  IPR037282 F-actin-capping protein subunit alpha/beta [SSF90096] (1-94)
  IPR042276 F-actin-capping protein subunit alpha/beta, domain 2 [G3DSA:3.90.1150.210] (1-98)

Organism: NCBI:txid116150

pLDDT: mean 90.18, std 8.58, range [45.06, 96.81]

Secondary structure (DSSP, 8-state):
-EEEEEEETTTEEEEEEE-------------SSS-HHHHHHHHHHHHHHHHHHHHHIIIIIIHHHHHHHHS--S-HHHHHHHHHHHHHHHHHHHHHHHHTT--

Radius of gyration: 23.8 Å; chains: 1; bounding box: 42×59×56 Å

Foldseek 3Di:
DDWDWDADPVPGIDTFDDDDDDDDDDDDDDDPVCHPCNVVVVVVVVVVVVVVVVCCCVRVPVVVVVVCVVPPPDDVVVVVVVVVVVVVVVVVVVVVVVVVVVD